Protein AF-A0A6B3HT45-F1 (afdb_monomer)

Structure (mmCIF, N/CA/C/O backbone):
data_AF-A0A6B3HT45-F1
#
_entry.id   AF-A0A6B3HT45-F1
#
loop_
_atom_site.group_PDB
_atom_site.id
_atom_site.type_symbol
_atom_site.label_atom_id
_atom_site.label_alt_id
_atom_site.label_comp_id
_atom_site.label_asym_id
_atom_site.label_entity_id
_atom_site.label_seq_id
_atom_site.pdbx_PDB_ins_code
_atom_site.Cartn_x
_atom_site.Cartn_y
_atom_site.Cartn_z
_atom_site.occupancy
_atom_site.B_iso_or_equiv
_atom_site.auth_seq_id
_atom_site.auth_comp_id
_atom_site.auth_asym_id
_atom_site.auth_atom_id
_atom_site.pdbx_PDB_model_num
ATOM 1 N N . LEU A 1 1 ? -6.303 -1.947 -6.859 1.00 91.81 1 LEU A N 1
ATOM 2 C CA . LEU A 1 1 ? -4.957 -2.480 -7.163 1.00 91.81 1 LEU A CA 1
ATOM 3 C C . LEU A 1 1 ? -5.053 -3.721 -8.036 1.00 91.81 1 LEU A C 1
ATOM 5 O O . LEU A 1 1 ? -4.879 -3.561 -9.233 1.00 91.81 1 LEU A O 1
ATOM 9 N N . LEU A 1 2 ? -5.452 -4.883 -7.509 1.00 94.81 2 LEU A N 1
ATOM 10 C CA . LEU A 1 2 ? -5.440 -6.148 -8.261 1.00 94.81 2 LEU A CA 1
ATOM 11 C C . LEU A 1 2 ? -6.199 -6.099 -9.599 1.00 94.81 2 LEU A C 1
ATOM 13 O O . LEU A 1 2 ? -5.586 -6.218 -10.651 1.00 94.81 2 LEU A O 1
ATOM 17 N N . ALA A 1 3 ? -7.511 -5.848 -9.576 1.00 95.56 3 ALA A N 1
ATOM 18 C CA . ALA A 1 3 ? -8.338 -5.916 -10.787 1.00 95.56 3 ALA A CA 1
ATOM 19 C C . ALA A 1 3 ? -8.006 -4.849 -11.852 1.00 95.56 3 ALA A C 1
ATOM 21 O O . ALA A 1 3 ? -8.189 -5.097 -13.036 1.00 95.56 3 ALA A O 1
ATOM 22 N N . ARG A 1 4 ? -7.541 -3.660 -11.438 1.00 95.19 4 ARG A N 1
ATOM 23 C CA . ARG A 1 4 ? -7.286 -2.519 -12.342 1.00 95.19 4 ARG A CA 1
ATOM 24 C C . ARG A 1 4 ? -5.835 -2.410 -12.813 1.00 95.19 4 ARG A C 1
ATOM 26 O O . ARG A 1 4 ? -5.597 -1.886 -13.891 1.00 95.19 4 ARG A O 1
ATOM 33 N N . HIS A 1 5 ? -4.880 -2.858 -12.000 1.00 95.19 5 HIS A N 1
ATOM 34 C CA . HIS A 1 5 ? -3.448 -2.617 -12.217 1.00 95.19 5 HIS A CA 1
ATOM 35 C C . HIS A 1 5 ? -2.604 -3.897 -12.169 1.00 95.19 5 HIS A C 1
ATOM 37 O O . HIS A 1 5 ? -1.389 -3.811 -12.278 1.00 95.19 5 HIS A O 1
ATOM 43 N N . GLY A 1 6 ? -3.204 -5.072 -11.941 1.00 96.06 6 GLY A N 1
ATOM 44 C CA . GLY A 1 6 ? -2.468 -6.338 -11.834 1.00 96.06 6 GLY A CA 1
ATOM 45 C C . GLY A 1 6 ? -1.582 -6.459 -10.587 1.00 96.06 6 GLY A C 1
ATOM 46 O O . GLY A 1 6 ? -0.845 -7.428 -10.462 1.00 96.06 6 GLY A O 1
ATOM 47 N N . ILE A 1 7 ? -1.659 -5.509 -9.649 1.00 96.19 7 ILE A N 1
ATOM 48 C CA . ILE A 1 7 ? -0.818 -5.486 -8.447 1.00 96.19 7 ILE A CA 1
ATOM 49 C C . ILE A 1 7 ? -1.554 -6.116 -7.268 1.00 96.19 7 ILE A C 1
ATOM 51 O O . ILE A 1 7 ? -2.610 -5.629 -6.844 1.00 96.19 7 ILE A O 1
ATOM 55 N N . TYR A 1 8 ? -0.963 -7.163 -6.700 1.00 94.88 8 TYR A N 1
ATOM 56 C CA . TYR A 1 8 ? -1.438 -7.777 -5.468 1.00 94.88 8 TYR A CA 1
ATOM 57 C C . TYR A 1 8 ? -0.733 -7.185 -4.243 1.00 94.88 8 TYR A C 1
ATOM 59 O O . TYR A 1 8 ? 0.488 -7.212 -4.142 1.00 94.88 8 TYR A O 1
ATOM 67 N N . VAL A 1 9 ? -1.518 -6.686 -3.287 1.00 95.44 9 VAL A N 1
ATOM 68 C CA . VAL A 1 9 ? -1.051 -6.296 -1.951 1.00 95.44 9 VAL A CA 1
ATOM 69 C C . VAL A 1 9 ? -2.060 -6.798 -0.927 1.00 95.44 9 VAL A C 1
ATOM 71 O O . VAL A 1 9 ? -3.271 -6.717 -1.150 1.00 95.44 9 VAL A O 1
ATOM 74 N N . GLN A 1 10 ? -1.575 -7.336 0.190 1.00 96.06 10 GLN A N 1
ATOM 75 C CA . GLN A 1 10 ? -2.441 -7.915 1.208 1.00 96.06 10 GLN A CA 1
ATOM 76 C C . GLN A 1 10 ? -3.024 -6.810 2.093 1.00 96.06 10 GLN A C 1
ATOM 78 O O . GLN A 1 10 ? -2.281 -6.111 2.784 1.00 96.06 10 GLN A O 1
ATOM 83 N N . ALA A 1 11 ? -4.351 -6.697 2.126 1.00 96.25 11 ALA A N 1
ATOM 84 C CA . ALA A 1 11 ? -5.033 -5.999 3.209 1.00 96.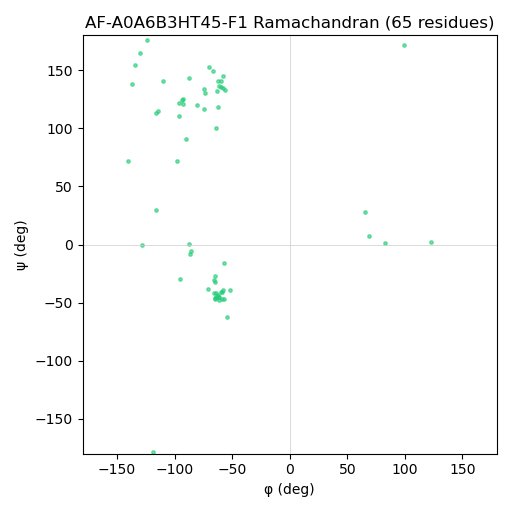25 11 ALA A CA 1
ATOM 85 C C . ALA A 1 11 ? -5.018 -6.874 4.470 1.00 96.25 11 ALA A C 1
ATOM 87 O O . ALA A 1 11 ? -5.309 -8.074 4.404 1.00 96.25 11 ALA A O 1
ATOM 88 N N . ILE A 1 12 ? -4.676 -6.276 5.607 1.00 97.75 12 ILE A N 1
ATOM 89 C CA . ILE A 1 12 ? -4.728 -6.903 6.925 1.00 97.75 12 ILE A CA 1
ATOM 90 C C . ILE A 1 12 ? -5.781 -6.160 7.741 1.00 97.75 12 ILE A C 1
ATOM 92 O O . ILE A 1 12 ? -5.620 -4.980 8.044 1.00 97.75 12 ILE A O 1
ATOM 96 N N . ASN A 1 13 ? -6.846 -6.879 8.089 1.00 97.56 13 ASN A N 1
ATOM 97 C CA . ASN A 1 13 ? -7.995 -6.376 8.841 1.00 97.56 13 ASN A CA 1
ATOM 98 C C . ASN A 1 13 ? -8.131 -7.139 10.173 1.00 97.56 13 ASN A C 1
ATOM 100 O O . ASN A 1 13 ? -7.340 -8.038 10.478 1.00 97.56 13 ASN A O 1
ATOM 104 N N . ALA A 1 14 ? -9.155 -6.819 10.965 1.00 96.62 14 ALA A N 1
ATOM 105 C CA . ALA A 1 14 ? -9.511 -7.614 12.138 1.00 96.62 14 ALA A CA 1
ATOM 106 C C . ALA A 1 14 ? -9.824 -9.085 11.766 1.00 96.62 14 ALA A C 1
ATOM 108 O O . ALA A 1 14 ? -10.389 -9.334 10.698 1.00 96.62 14 ALA A O 1
ATOM 109 N N . PRO A 1 15 ? -9.480 -10.069 12.625 1.00 96.75 15 PRO A N 1
ATOM 110 C CA . PRO A 1 15 ? -8.897 -9.929 13.967 1.00 96.75 15 PRO A CA 1
ATOM 111 C C . PRO A 1 15 ? -7.358 -9.853 13.993 1.00 96.75 15 PRO A C 1
ATOM 113 O O . PRO A 1 15 ? -6.779 -9.757 15.072 1.00 96.75 15 PRO A O 1
ATOM 116 N N . SER A 1 16 ? -6.682 -9.916 12.840 1.00 97.12 16 SER A N 1
ATOM 117 C CA . SER A 1 16 ? -5.211 -9.896 12.769 1.00 97.12 16 SER A CA 1
ATOM 118 C C . SER A 1 16 ? -4.606 -8.571 13.247 1.00 97.12 16 SER A C 1
ATOM 120 O O . SER A 1 16 ? -3.479 -8.551 13.733 1.00 97.12 16 SER A O 1
ATOM 122 N N . VAL A 1 17 ? -5.365 -7.481 13.132 1.00 97.19 17 VAL A N 1
ATOM 123 C CA . VAL A 1 17 ? -5.083 -6.163 13.718 1.00 97.19 17 VAL A CA 1
ATOM 124 C C . VAL A 1 17 ? -6.319 -5.655 14.466 1.00 97.19 17 VAL A C 1
ATOM 126 O O . VAL A 1 17 ? -7.418 -6.189 14.304 1.00 97.19 17 VAL A O 1
ATOM 129 N N . ARG A 1 18 ? -6.158 -4.630 15.311 1.00 96.31 18 ARG A N 1
ATOM 130 C CA . ARG A 1 18 ? -7.299 -3.990 15.987 1.00 96.31 18 ARG A CA 1
ATOM 131 C C . ARG A 1 18 ? -8.175 -3.273 14.955 1.00 96.31 18 ARG A C 1
ATOM 133 O O . ARG A 1 18 ? -7.663 -2.764 13.962 1.00 96.31 18 ARG A O 1
ATOM 140 N N . VAL A 1 19 ? -9.479 -3.201 15.214 1.00 96.56 19 VAL A N 1
ATOM 141 C CA . VAL A 1 19 ? -10.403 -2.385 14.406 1.00 96.56 19 VAL A CA 1
ATOM 142 C C . VAL A 1 19 ? -9.913 -0.933 14.389 1.00 96.56 19 VAL A C 1
ATOM 144 O O . VAL A 1 19 ? -9.553 -0.401 15.442 1.00 96.56 19 VAL A O 1
ATOM 147 N N . GLY A 1 20 ? -9.872 -0.312 13.211 1.00 94.00 20 GLY A N 1
ATOM 148 C CA . GLY A 1 20 ? -9.316 1.030 13.001 1.00 94.00 20 GLY A CA 1
ATOM 149 C C . GLY A 1 20 ? -7.791 1.068 12.839 1.00 94.00 20 GLY A C 1
ATOM 150 O O . GLY A 1 20 ? -7.220 2.150 12.710 1.00 94.00 20 GLY A O 1
ATOM 151 N N . GLN A 1 21 ? -7.119 -0.087 12.880 1.00 95.19 21 GLN A N 1
ATOM 152 C CA . GLN A 1 21 ? -5.687 -0.241 12.595 1.00 95.19 21 GLN A CA 1
ATOM 153 C C . GLN A 1 21 ? -5.453 -1.116 11.357 1.00 95.19 21 GLN A C 1
ATOM 155 O O . GLN A 1 21 ? -4.455 -1.832 11.278 1.00 95.19 21 GLN A O 1
ATOM 160 N N . GLU A 1 22 ? -6.388 -1.096 10.407 1.00 95.81 22 GLU A N 1
ATOM 161 C CA . GLU A 1 22 ? -6.265 -1.792 9.132 1.00 95.81 22 GLU A CA 1
ATOM 162 C C . GLU A 1 22 ? -5.059 -1.259 8.350 1.00 95.81 22 GLU A C 1
ATOM 164 O O . GLU A 1 22 ? -4.824 -0.051 8.267 1.00 95.81 22 GLU A O 1
ATOM 169 N N . ILE A 1 23 ? -4.286 -2.170 7.760 1.00 95.50 23 ILE A N 1
ATOM 170 C CA . ILE A 1 23 ? -3.074 -1.823 7.015 1.00 95.50 23 ILE A CA 1
ATOM 171 C C . ILE A 1 23 ? -3.005 -2.569 5.688 1.00 95.50 23 ILE A C 1
ATOM 173 O O . ILE A 1 23 ? -3.521 -3.677 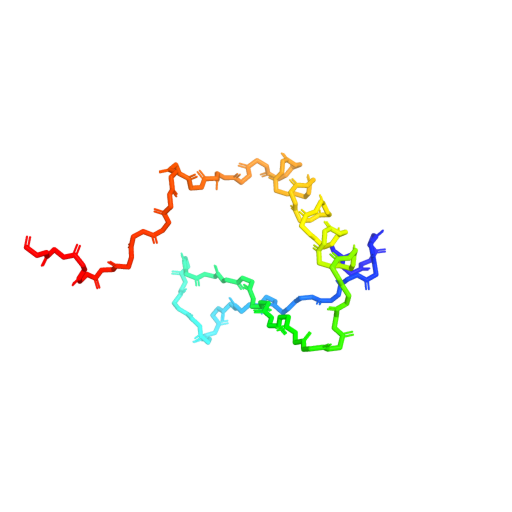5.535 1.00 95.50 23 ILE A O 1
ATOM 177 N N . LEU A 1 24 ? -2.292 -1.977 4.732 1.00 95.19 24 LEU A N 1
ATOM 178 C CA . LEU A 1 24 ? -1.784 -2.695 3.569 1.00 95.19 24 LEU A CA 1
ATOM 179 C C . LEU A 1 24 ? -0.359 -3.159 3.862 1.00 95.19 24 LEU A C 1
ATOM 181 O O . LEU A 1 24 ? 0.509 -2.346 4.179 1.00 95.19 24 LEU A O 1
ATOM 185 N N . ARG A 1 25 ? -0.101 -4.461 3.734 1.00 96.12 25 ARG A N 1
ATOM 186 C CA . ARG A 1 25 ? 1.242 -5.023 3.890 1.00 96.12 25 ARG A CA 1
ATOM 187 C C . ARG A 1 25 ? 1.900 -5.174 2.526 1.00 96.12 25 ARG A C 1
ATOM 189 O O . ARG A 1 25 ? 1.522 -6.047 1.748 1.00 96.12 25 ARG A O 1
ATOM 196 N N . SER A 1 26 ? 2.914 -4.351 2.285 1.00 93.38 26 SER A N 1
ATOM 197 C CA . SER A 1 26 ? 3.830 -4.475 1.151 1.00 93.38 26 SER A CA 1
ATOM 198 C C . SER A 1 26 ? 5.214 -4.912 1.639 1.00 93.38 26 SER A C 1
ATOM 200 O O . SER A 1 26 ? 5.653 -4.488 2.707 1.00 93.38 26 SER A O 1
ATOM 202 N N . ALA A 1 27 ? 5.875 -5.786 0.882 1.00 93.19 27 ALA A N 1
ATOM 203 C CA . ALA A 1 27 ? 7.216 -6.297 1.168 1.00 93.19 27 ALA A CA 1
ATOM 204 C C . ALA A 1 27 ? 8.016 -6.407 -0.145 1.00 93.19 27 ALA A C 1
ATOM 206 O O . ALA A 1 27 ? 8.203 -7.517 -0.650 1.00 93.19 27 ALA A O 1
ATOM 207 N N . PRO A 1 28 ? 8.433 -5.271 -0.741 1.00 92.31 28 PRO A N 1
ATOM 208 C CA . PRO A 1 28 ? 9.283 -5.296 -1.924 1.00 92.31 28 PRO A CA 1
ATOM 209 C C . PRO A 1 28 ? 10.591 -6.023 -1.592 1.00 92.31 28 PRO A C 1
ATOM 211 O O . PRO A 1 28 ? 11.186 -5.821 -0.534 1.00 92.31 28 PRO A O 1
ATOM 214 N N . GLY A 1 29 ? 11.009 -6.904 -2.492 1.00 93.19 29 GLY A N 1
ATOM 215 C CA . GLY A 1 29 ? 12.230 -7.703 -2.368 1.00 93.19 29 GLY A CA 1
ATOM 216 C C . GLY A 1 29 ? 13.148 -7.509 -3.569 1.00 93.19 29 GLY A C 1
ATOM 217 O O . GLY A 1 29 ? 12.752 -6.870 -4.536 1.00 93.19 29 GLY A O 1
ATOM 218 N N . ALA A 1 30 ? 14.335 -8.119 -3.533 1.00 94.69 30 ALA A N 1
ATOM 219 C CA . ALA A 1 30 ? 15.388 -7.956 -4.547 1.00 94.69 30 ALA A CA 1
ATOM 220 C C . ALA A 1 30 ? 14.981 -8.304 -5.993 1.00 94.69 30 ALA A C 1
ATOM 222 O O . ALA A 1 30 ? 15.689 -7.950 -6.923 1.00 94.69 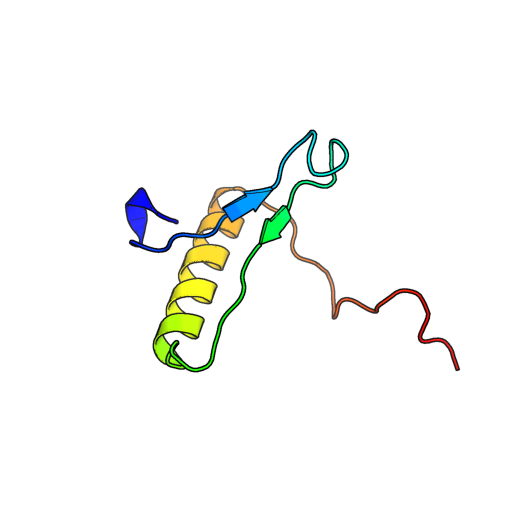30 ALA A O 1
ATOM 223 N N . VAL A 1 31 ? 13.866 -9.013 -6.173 1.00 96.38 31 VAL A N 1
ATOM 224 C CA . VAL A 1 31 ? 13.319 -9.390 -7.484 1.00 96.38 31 VAL A CA 1
ATOM 225 C C . VAL A 1 31 ? 12.401 -8.332 -8.097 1.00 96.38 31 VAL A C 1
ATOM 227 O O . VAL A 1 31 ? 11.974 -8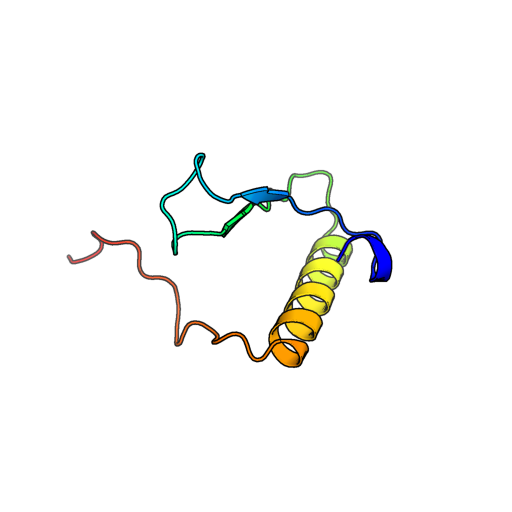.521 -9.225 1.00 96.38 31 VAL A O 1
ATOM 230 N N . HIS A 1 32 ? 12.052 -7.277 -7.353 1.00 96.50 32 HIS A N 1
ATOM 231 C CA . HIS A 1 32 ? 11.246 -6.182 -7.882 1.00 96.50 32 HIS A CA 1
ATOM 232 C C . HIS A 1 32 ? 12.171 -5.095 -8.411 1.00 96.50 32 HIS A C 1
ATOM 234 O O . HIS A 1 32 ? 12.961 -4.521 -7.656 1.00 96.50 32 HIS A O 1
ATOM 240 N N . GLU A 1 33 ? 12.043 -4.796 -9.693 1.00 97.12 33 GLU A N 1
ATOM 241 C CA . GLU A 1 33 ? 12.787 -3.729 -10.341 1.00 97.12 33 GLU A CA 1
ATOM 242 C C . GLU A 1 33 ? 12.289 -2.353 -9.864 1.00 97.12 33 GLU A C 1
ATOM 244 O O . GLU A 1 33 ? 11.108 -2.193 -9.524 1.00 97.12 33 GLU A O 1
ATOM 249 N N . PRO A 1 34 ? 13.137 -1.308 -9.889 1.00 96.00 34 PRO A N 1
ATOM 250 C CA . PRO A 1 34 ? 12.733 0.043 -9.497 1.00 96.00 34 PRO A CA 1
ATOM 251 C C . PRO A 1 34 ? 11.467 0.535 -10.214 1.00 96.00 34 PRO A C 1
ATOM 253 O O . PRO A 1 34 ? 10.583 1.113 -9.584 1.00 96.00 34 PRO A O 1
ATOM 256 N N . ALA A 1 35 ? 11.329 0.228 -11.507 1.00 96.81 35 ALA A N 1
ATOM 257 C CA . ALA A 1 35 ? 10.160 0.603 -12.301 1.00 96.81 35 ALA A CA 1
ATOM 258 C C . ALA A 1 35 ? 8.859 -0.077 -11.827 1.00 96.81 35 ALA A C 1
ATOM 260 O O . ALA A 1 35 ? 7.783 0.519 -11.903 1.00 96.81 35 ALA A O 1
ATOM 261 N N . GLU A 1 36 ? 8.932 -1.306 -11.307 1.00 96.50 36 GLU A N 1
ATOM 262 C CA . GLU A 1 36 ? 7.769 -2.004 -10.746 1.00 96.50 36 GLU A CA 1
ATOM 263 C C . GLU A 1 36 ? 7.329 -1.361 -9.427 1.00 96.50 36 GLU A C 1
ATOM 265 O O . GLU A 1 36 ? 6.132 -1.200 -9.172 1.00 96.50 36 GLU A O 1
ATOM 270 N N . ILE A 1 37 ? 8.297 -0.934 -8.610 1.00 96.44 37 ILE A N 1
ATOM 271 C CA . ILE A 1 37 ? 8.041 -0.208 -7.362 1.00 96.44 37 ILE A CA 1
ATOM 272 C C . ILE A 1 37 ? 7.401 1.153 -7.662 1.00 96.44 37 ILE A C 1
ATOM 274 O O . ILE A 1 37 ? 6.395 1.504 -7.043 1.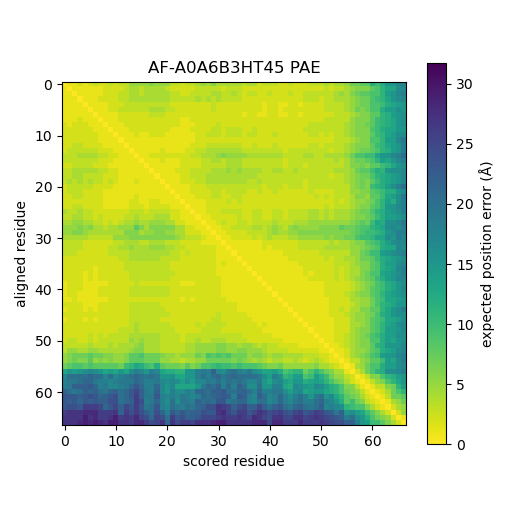00 96.44 37 ILE A O 1
ATOM 278 N N . GLU A 1 38 ? 7.932 1.901 -8.630 1.00 97.19 38 GLU A N 1
ATOM 279 C CA . GLU A 1 38 ? 7.357 3.179 -9.067 1.00 97.19 38 GLU A CA 1
ATOM 280 C C . GLU A 1 38 ? 5.919 3.006 -9.568 1.00 97.19 38 GLU A C 1
ATOM 282 O O . GLU A 1 38 ? 5.015 3.713 -9.113 1.00 97.19 38 GLU A O 1
ATOM 287 N N . GLY A 1 39 ? 5.675 2.006 -10.423 1.00 97.19 39 GLY A N 1
ATOM 288 C CA . GLY A 1 39 ? 4.335 1.675 -10.908 1.00 97.19 39 GLY A CA 1
ATOM 289 C C . GLY A 1 39 ? 3.360 1.334 -9.776 1.00 97.19 39 GLY A C 1
ATOM 290 O O . GLY A 1 39 ? 2.214 1.798 -9.780 1.00 97.19 39 GLY A O 1
ATOM 291 N N . PHE A 1 40 ? 3.815 0.587 -8.764 1.00 96.75 40 PHE A N 1
ATOM 292 C CA . PHE A 1 40 ? 3.028 0.307 -7.563 1.00 96.75 40 PHE A CA 1
ATOM 293 C C . PHE A 1 40 ? 2.664 1.578 -6.793 1.00 96.75 40 PHE A C 1
ATOM 295 O O . PHE A 1 40 ? 1.491 1.768 -6.456 1.00 96.75 40 PHE A O 1
ATOM 302 N N . VAL A 1 41 ? 3.634 2.460 -6.548 1.00 95.94 41 VAL A N 1
ATOM 303 C CA . VAL A 1 41 ? 3.414 3.721 -5.827 1.00 95.94 41 VAL A CA 1
ATOM 304 C C . VAL A 1 41 ? 2.437 4.620 -6.585 1.00 95.94 41 VAL A C 1
ATOM 306 O O . VAL A 1 41 ? 1.498 5.135 -5.980 1.00 95.94 41 VAL A O 1
ATOM 309 N N . THR A 1 42 ? 2.588 4.765 -7.905 1.00 97.50 42 THR A N 1
ATOM 310 C CA . THR A 1 42 ? 1.666 5.561 -8.732 1.00 97.50 42 THR A CA 1
ATOM 311 C C . THR A 1 42 ? 0.240 5.012 -8.689 1.00 97.50 42 THR A C 1
ATOM 313 O O . THR A 1 42 ? -0.711 5.777 -8.509 1.00 97.50 42 THR A O 1
ATOM 316 N N . ALA A 1 43 ? 0.067 3.692 -8.812 1.00 97.44 43 ALA A N 1
ATOM 317 C CA . ALA A 1 43 ? -1.253 3.068 -8.741 1.00 97.44 43 ALA A CA 1
ATOM 318 C C . ALA A 1 43 ? -1.897 3.246 -7.356 1.00 97.44 43 ALA A C 1
ATOM 320 O O . ALA A 1 43 ? -3.091 3.536 -7.258 1.00 97.44 43 ALA A O 1
ATOM 321 N N . LEU A 1 44 ? -1.115 3.094 -6.284 1.00 95.62 44 LEU A N 1
ATOM 322 C CA . LEU A 1 44 ? -1.586 3.290 -4.916 1.00 95.62 44 LEU A CA 1
ATOM 323 C C . LEU A 1 44 ? -1.999 4.748 -4.666 1.00 95.62 44 LEU A C 1
ATOM 325 O O . LEU A 1 44 ? -3.080 4.980 -4.123 1.00 95.62 44 LEU A O 1
ATOM 329 N N . ASP A 1 45 ? -1.192 5.717 -5.109 1.00 95.19 45 ASP A N 1
ATOM 330 C CA . ASP A 1 45 ? -1.483 7.147 -4.953 1.00 95.19 45 ASP A CA 1
ATOM 331 C C . ASP A 1 45 ? -2.770 7.557 -5.681 1.00 95.19 45 ASP A C 1
ATOM 333 O O . ASP A 1 45 ? -3.610 8.257 -5.111 1.00 95.19 45 ASP A O 1
ATOM 337 N N . GLY A 1 46 ? -2.969 7.069 -6.910 1.00 96.12 46 GLY A N 1
ATOM 338 C CA . GLY A 1 46 ? -4.198 7.305 -7.670 1.00 96.12 46 GLY A CA 1
ATOM 339 C C . GLY A 1 46 ? -5.442 6.824 -6.920 1.00 96.12 46 GLY A C 1
ATOM 340 O O . GLY A 1 46 ? -6.403 7.575 -6.761 1.00 96.12 46 GLY A O 1
ATOM 341 N N . ILE A 1 47 ? -5.391 5.611 -6.366 1.00 94.88 47 ILE A N 1
ATOM 342 C CA . ILE A 1 47 ? -6.496 5.035 -5.588 1.00 94.88 47 ILE A CA 1
ATOM 343 C C . ILE A 1 47 ? -6.740 5.821 -4.296 1.00 94.88 47 ILE A C 1
ATOM 345 O O . ILE A 1 47 ? -7.888 6.081 -3.944 1.00 94.88 47 ILE A O 1
ATOM 349 N N . TRP A 1 48 ? -5.681 6.233 -3.595 1.00 94.19 48 TRP A N 1
ATOM 350 C CA . TRP A 1 48 ? -5.804 7.038 -2.375 1.00 94.19 48 TRP A CA 1
ATOM 351 C C . TRP A 1 48 ? -6.516 8.363 -2.640 1.00 94.19 48 TRP A C 1
ATOM 353 O O . TRP A 1 48 ? -7.372 8.773 -1.855 1.00 94.19 48 TRP A O 1
ATOM 363 N N . ARG A 1 49 ? -6.198 9.011 -3.768 1.00 94.69 49 ARG A N 1
ATOM 364 C CA . ARG A 1 49 ? -6.859 10.246 -4.207 1.00 94.69 49 ARG A CA 1
ATOM 365 C C . ARG A 1 49 ? -8.331 10.024 -4.528 1.00 94.69 49 ARG A C 1
ATOM 367 O O . ARG A 1 49 ? -9.152 10.811 -4.074 1.00 94.69 49 ARG A O 1
ATOM 374 N N . GLU A 1 50 ? -8.657 8.972 -5.279 1.00 95.75 50 GLU A N 1
ATOM 375 C CA . GLU A 1 50 ? -10.045 8.613 -5.616 1.00 95.75 50 GLU A CA 1
ATOM 376 C C . GLU A 1 50 ? -10.897 8.380 -4.361 1.00 95.75 50 GLU A C 1
ATOM 378 O O . GLU A 1 50 ? -12.056 8.782 -4.314 1.00 95.75 50 GLU A O 1
ATOM 383 N N . LEU A 1 51 ? -10.316 7.750 -3.338 1.00 94.56 51 LEU A N 1
ATOM 384 C CA . LEU A 1 51 ? -10.995 7.421 -2.085 1.00 94.56 51 LEU A CA 1
ATOM 385 C C . LEU A 1 51 ? -10.973 8.556 -1.048 1.00 94.56 51 LEU A C 1
ATOM 387 O O . LEU A 1 51 ? -11.584 8.419 0.009 1.00 94.56 51 LEU A O 1
ATOM 391 N N . GLY A 1 52 ? -10.263 9.658 -1.313 1.00 94.12 52 GLY A N 1
ATOM 392 C CA . GLY A 1 52 ? -10.128 10.769 -0.369 1.00 94.12 52 GLY A CA 1
ATOM 393 C C . GLY A 1 52 ? -9.370 10.408 0.915 1.00 94.12 52 GLY A C 1
ATOM 394 O O . GLY A 1 52 ? -9.622 11.004 1.960 1.00 94.12 52 GLY A O 1
ATOM 395 N N . VAL A 1 53 ? -8.457 9.431 0.867 1.00 90.44 53 VAL A N 1
ATOM 396 C CA . VAL A 1 53 ? -7.703 8.996 2.051 1.00 90.44 53 VAL A CA 1
ATOM 397 C C . VAL A 1 53 ? -6.641 10.034 2.419 1.00 90.44 53 VAL A C 1
ATOM 399 O O . VAL A 1 53 ? -5.839 10.459 1.583 1.00 90.44 53 VAL A O 1
ATOM 402 N N . THR A 1 54 ? -6.605 10.423 3.695 1.00 87.38 54 THR A N 1
ATOM 403 C CA . THR A 1 54 ? -5.639 11.395 4.219 1.00 87.38 54 THR A CA 1
ATOM 404 C C . THR A 1 54 ? -4.205 10.881 4.099 1.00 87.38 54 THR A C 1
ATOM 406 O O . THR A 1 54 ? -3.893 9.761 4.505 1.00 87.38 54 THR A O 1
ATOM 409 N N . ARG A 1 55 ? -3.304 11.727 3.586 1.00 85.88 55 ARG A N 1
ATOM 410 C CA . ARG A 1 55 ? -1.859 11.459 3.583 1.00 85.88 55 ARG A CA 1
ATOM 411 C C . ARG A 1 55 ? -1.217 11.953 4.876 1.00 85.88 55 ARG A C 1
ATOM 413 O O . ARG A 1 55 ? -1.572 13.022 5.379 1.00 85.88 55 ARG A O 1
ATOM 420 N N . ALA A 1 56 ? -0.237 11.201 5.372 1.00 84.75 56 ALA A N 1
ATOM 421 C CA . ALA A 1 56 ? 0.589 11.639 6.490 1.00 84.75 56 ALA A CA 1
ATOM 422 C C . ALA A 1 56 ? 1.280 12.971 6.151 1.00 84.75 56 ALA A C 1
ATOM 424 O O . ALA A 1 56 ? 1.803 13.154 5.051 1.00 84.75 56 ALA A O 1
ATOM 425 N N . GLN A 1 57 ? 1.252 13.909 7.095 1.00 69.75 57 GLN A N 1
ATOM 426 C CA . GLN A 1 57 ? 1.923 15.199 6.970 1.00 69.75 57 GLN A CA 1
ATOM 427 C C . GLN A 1 57 ? 3.346 15.045 7.526 1.00 69.75 57 GLN A C 1
ATOM 429 O O . GLN A 1 57 ? 3.566 15.195 8.724 1.00 69.75 57 GLN A O 1
ATOM 434 N N . GLY A 1 58 ? 4.300 14.686 6.665 1.00 66.81 58 GLY A N 1
ATOM 435 C CA . GLY A 1 58 ? 5.711 14.513 7.033 1.00 66.81 58 GLY A CA 1
ATOM 436 C C . GLY A 1 58 ? 6.138 13.058 7.280 1.00 66.81 58 GLY A C 1
ATOM 437 O O . GLY A 1 58 ? 5.304 12.148 7.251 1.00 66.81 58 GLY A O 1
ATOM 438 N N . PRO A 1 59 ? 7.450 12.812 7.460 1.00 66.50 59 PRO A N 1
ATOM 439 C CA . PRO A 1 59 ? 7.979 11.468 7.663 1.00 66.50 59 PRO A CA 1
ATOM 440 C C . PRO A 1 59 ? 7.373 10.820 8.913 1.00 66.50 59 PRO A C 1
ATOM 442 O O . PRO A 1 59 ? 7.193 11.468 9.944 1.00 66.50 59 PRO A O 1
ATOM 445 N N . HIS A 1 60 ? 7.075 9.520 8.825 1.00 64.06 60 HIS A N 1
ATOM 446 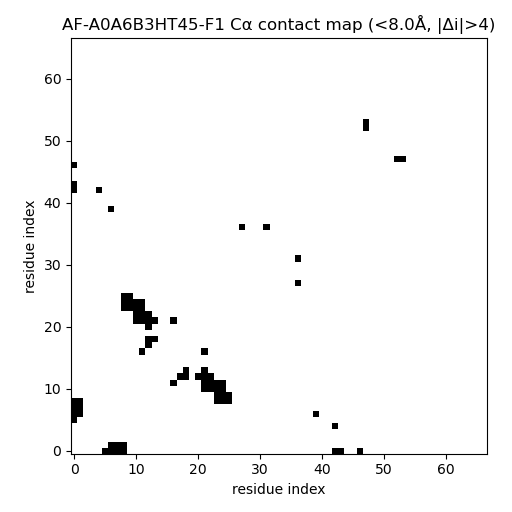C CA . HIS A 1 60 ? 6.680 8.723 9.982 1.00 64.06 60 HIS A CA 1
ATOM 447 C C . HIS A 1 60 ? 7.855 8.669 10.962 1.00 64.06 60 HIS A C 1
ATOM 449 O O . HIS A 1 60 ? 8.807 7.919 10.750 1.00 64.06 60 HIS A O 1
ATOM 455 N N . ARG A 1 61 ? 7.808 9.490 12.015 1.00 60.66 61 ARG A N 1
ATOM 456 C CA . ARG A 1 61 ? 8.762 9.395 13.118 1.00 60.66 61 ARG A CA 1
ATOM 457 C C . ARG A 1 61 ? 8.385 8.171 13.956 1.00 60.66 61 ARG A C 1
ATOM 459 O O . ARG A 1 61 ? 7.280 8.160 14.507 1.00 60.66 61 ARG A O 1
ATOM 466 N N . PRO A 1 62 ? 9.246 7.147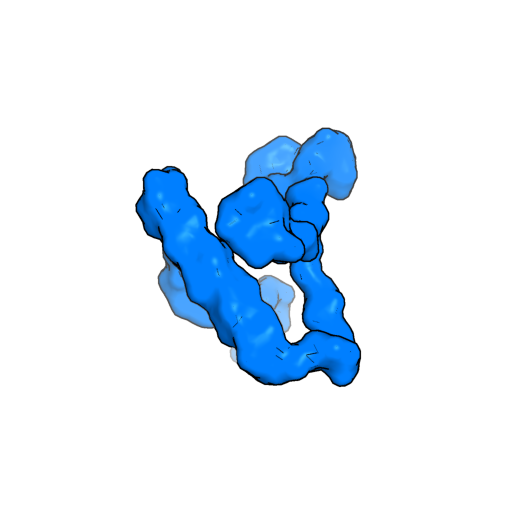 14.052 1.00 54.81 62 PRO A N 1
ATOM 467 C CA . PRO A 1 62 ? 8.972 6.030 14.937 1.00 54.81 62 PRO A CA 1
ATOM 468 C C . PRO A 1 62 ? 8.908 6.544 16.387 1.00 54.81 62 PRO A C 1
ATOM 470 O O . PRO A 1 62 ? 9.683 7.428 16.763 1.00 54.81 62 PRO A O 1
ATOM 473 N N . PRO A 1 63 ? 7.985 6.038 17.219 1.00 54.94 63 PRO A N 1
A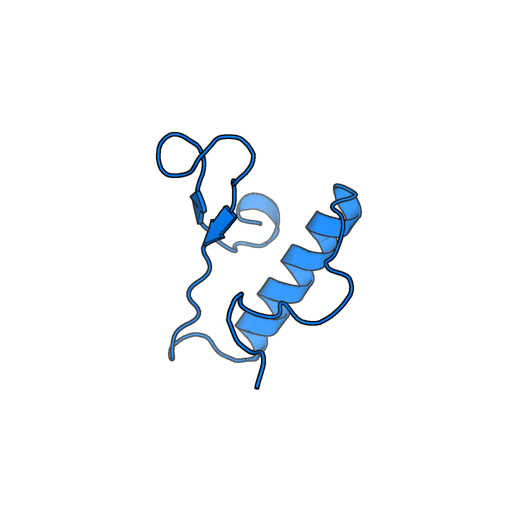TOM 474 C CA . PRO A 1 63 ? 7.973 6.379 18.636 1.00 54.94 63 PRO A CA 1
ATOM 475 C C . PRO A 1 63 ? 9.285 5.899 19.282 1.00 54.94 63 PRO A C 1
ATOM 477 O O . PRO A 1 63 ? 9.568 4.703 19.262 1.00 54.94 63 PRO A O 1
ATOM 480 N N . GLY A 1 64 ? 10.083 6.826 19.829 1.00 56.41 64 GLY A N 1
ATOM 481 C CA . GLY A 1 64 ? 11.320 6.518 20.565 1.00 56.41 64 GLY A CA 1
ATOM 482 C C . GLY A 1 64 ? 12.618 7.160 20.056 1.00 56.41 64 GLY A C 1
ATOM 483 O O . GLY A 1 64 ? 13.660 6.896 20.638 1.00 56.41 64 GLY A O 1
ATOM 484 N N . THR A 1 65 ? 12.591 7.992 19.010 1.00 57.78 65 THR A N 1
ATOM 485 C CA . THR A 1 65 ? 13.749 8.822 18.616 1.00 57.78 65 THR A CA 1
ATOM 486 C C . THR A 1 65 ? 13.602 10.240 19.173 1.00 57.78 65 THR A C 1
ATOM 488 O O . THR A 1 65 ? 13.284 11.160 18.420 1.00 57.78 65 THR A O 1
ATOM 491 N N . ASP A 1 66 ? 13.762 10.388 20.485 1.00 52.84 66 ASP A N 1
ATOM 492 C CA . ASP A 1 66 ? 14.142 11.654 21.117 1.00 52.84 66 ASP A CA 1
ATOM 493 C C . ASP A 1 66 ? 15.523 11.390 21.753 1.00 52.84 66 ASP A C 1
ATOM 495 O O . ASP A 1 66 ? 15.624 10.529 22.630 1.00 52.84 66 ASP A O 1
ATOM 499 N N . ASP A 1 67 ? 16.568 12.050 21.239 1.00 49.84 67 ASP A N 1
ATOM 500 C CA . ASP A 1 67 ? 17.836 12.283 21.956 1.00 49.84 67 ASP A CA 1
ATOM 501 C C . ASP A 1 67 ? 17.652 13.489 22.894 1.00 49.84 67 ASP A C 1
ATOM 503 O O . ASP A 1 67 ? 17.045 14.493 22.441 1.00 49.84 67 ASP A O 1
#

Solvent-accessible surface area (backbone atoms only — not comparable to full-atom values): 4583 Å² total; per-residue (Å²): 92,45,94,84,66,75,42,86,69,49,76,45,46,68,86,86,32,58,84,94,55,63,44,76,57,81,80,91,50,97,87,58,52,74,69,58,53,50,52,51,52,53,56,50,52,53,52,35,60,77,70,67,57,85,74,79,91,66,83,87,73,67,94,80,84,77,134

Foldseek 3Di:
DCPPQVDDWDWDAPPSDDHVPIDTDDDDDPPQDPVNVVSVVVVVVVVCVVVVPDDDDDDPDPPPPDD

Sequence (67 aa):
LLARHGIYVQAINAPSVRVGQEILRSAPGAVHEPAEIEGFVTALDGIWRELGVTRAQGPHRPPGTDD

Nearest PDB structures (foldseek):
  5txt-assembly2_D  TM=9.765E-01  e=4.390E-03  Sac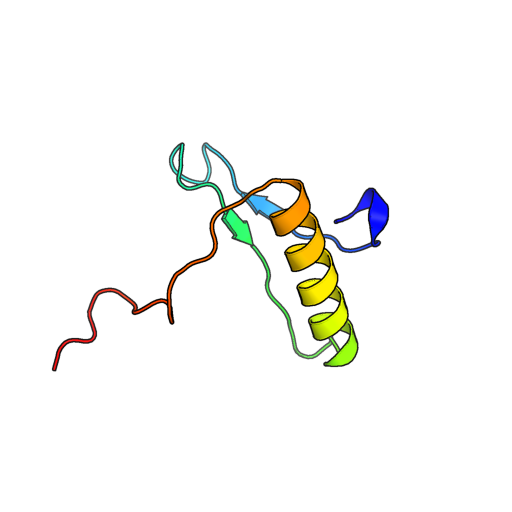charomyces cerevisiae S288C
  5txt-assembly3_E  TM=9.759E-01  e=5.051E-03  Saccharomyces cerevisiae S288C
  5txr-assembly1_A  TM=9.728E-01  e=5.417E-03  Saccharomyces cerevisiae S288C
  8eim-assembly1_B  TM=9.749E-01  e=8.249E-03  Saccharomyces cerevisiae
  5txt-assembly1_B  TM=9.734E-01  e=1.018E-02  Saccharomyces cerevisiae S288C

Mean predicted aligned error: 6.11 Å

Secondary structure (DSSP, 8-state):
-HHHHS---EEE-TTTS-TT--EEE----TTS-HHHHHHHHHHHHHHHHHTTPPPPSS--PPTT---

Radius of gyration: 14.47 Å; Cα contacts (8 Å, |Δi|>4): 39; chains: 1; bounding box: 29×25×34 Å

pLDDT: mean 89.22, std 13.62, range [49.84, 97.75]